Protein AF-A0A534NNX4-F1 (afdb_monomer_lite)

Foldseek 3Di:
DDDDDDPPPPPQPAAQFDPDFDPQLPQWFPPDFFFIDGPNDTFKGWAADPFDDQFGLWIWIQGPVRHIHTPGHDPPDDAPVDDDRPDTQWGFWWAFRSNQWIKTDGPPDPDQWIWIAGPRGRDIDIDHPVVVVVSCVVGVPIHTNSVDHGDRDD

Structure (mmCIF, N/CA/C/O backbone):
data_AF-A0A534NNX4-F1
#
_entry.id   AF-A0A534NNX4-F1
#
loop_
_atom_site.group_PDB
_atom_site.id
_atom_site.type_symbol
_atom_site.label_atom_id
_atom_site.label_alt_id
_atom_site.label_comp_id
_atom_site.label_asym_id
_atom_site.label_entity_id
_atom_site.label_seq_id
_atom_site.pdbx_PDB_ins_code
_atom_site.Cartn_x
_atom_site.Cartn_y
_atom_site.Cartn_z
_atom_site.occupancy
_atom_site.B_iso_or_equiv
_atom_site.auth_seq_id
_atom_site.auth_comp_id
_atom_site.auth_asym_id
_atom_site.auth_atom_id
_atom_site.pdbx_PDB_model_num
ATOM 1 N N . MET A 1 1 ? 9.958 48.689 10.312 1.00 38.03 1 MET A N 1
ATOM 2 C CA . MET A 1 1 ? 9.978 47.431 11.092 1.00 38.03 1 MET A CA 1
ATOM 3 C C . MET A 1 1 ? 9.580 46.283 10.167 1.00 38.03 1 MET A C 1
ATOM 5 O O . MET A 1 1 ? 8.407 46.151 9.849 1.00 38.03 1 MET A O 1
ATOM 9 N N . LYS A 1 2 ? 10.551 45.527 9.638 1.00 38.59 2 LYS A N 1
ATOM 10 C CA . LYS A 1 2 ? 10.301 44.374 8.753 1.00 38.59 2 LYS A CA 1
ATOM 11 C C . LYS A 1 2 ? 10.101 43.131 9.626 1.00 38.59 2 LYS A C 1
ATOM 13 O O . LYS A 1 2 ? 11.044 42.686 10.268 1.00 38.59 2 LYS A O 1
ATOM 18 N N . ARG A 1 3 ? 8.868 42.617 9.681 1.00 45.50 3 ARG A N 1
ATOM 19 C CA . ARG A 1 3 ? 8.544 41.323 10.299 1.00 45.50 3 ARG A CA 1
ATOM 20 C C . ARG A 1 3 ? 9.088 40.216 9.395 1.00 45.50 3 ARG A C 1
ATOM 22 O O . ARG A 1 3 ? 8.582 40.025 8.296 1.00 45.50 3 ARG A O 1
ATOM 29 N N . LEU A 1 4 ? 10.130 39.528 9.846 1.00 45.09 4 LEU A N 1
ATOM 30 C CA . LEU A 1 4 ? 10.587 38.274 9.252 1.00 45.09 4 LEU A CA 1
ATOM 31 C C . LEU A 1 4 ? 9.698 37.154 9.806 1.00 45.09 4 LEU A C 1
ATOM 33 O O . LEU A 1 4 ? 9.764 36.844 10.993 1.00 45.09 4 LEU A O 1
ATOM 37 N N . LEU A 1 5 ? 8.824 36.604 8.959 1.00 47.78 5 LEU A N 1
ATOM 38 C CA . LEU A 1 5 ? 8.123 35.352 9.238 1.00 47.78 5 LEU A CA 1
ATOM 39 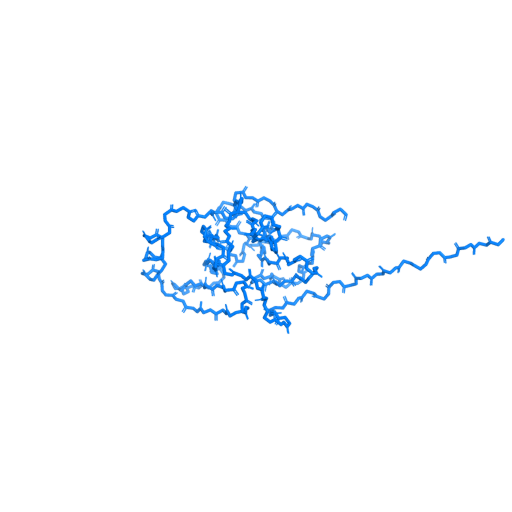C C . LEU A 1 5 ? 9.145 34.203 9.210 1.00 47.78 5 LEU A C 1
ATOM 41 O O . LEU A 1 5 ? 9.866 34.082 8.216 1.00 47.78 5 LEU A O 1
ATOM 45 N N . PRO A 1 6 ? 9.213 33.345 10.240 1.00 49.28 6 PRO A N 1
ATOM 46 C CA . PRO A 1 6 ? 9.994 32.126 10.158 1.00 49.28 6 PRO A CA 1
ATOM 47 C C . PRO A 1 6 ? 9.245 31.145 9.251 1.00 49.28 6 PRO A C 1
ATOM 49 O O . PRO A 1 6 ? 8.172 30.650 9.592 1.00 49.28 6 PRO A O 1
ATOM 52 N N . VAL A 1 7 ? 9.806 30.879 8.074 1.00 45.50 7 VAL A N 1
ATOM 53 C CA . VAL A 1 7 ? 9.403 29.744 7.242 1.00 45.50 7 VAL A CA 1
ATOM 54 C C . VAL A 1 7 ? 9.871 28.487 7.973 1.00 45.50 7 VAL A C 1
ATOM 56 O O . VAL A 1 7 ? 11.055 28.154 7.962 1.00 45.50 7 VAL A O 1
ATOM 59 N N . LEU A 1 8 ? 8.949 27.817 8.667 1.00 42.91 8 LEU A N 1
ATOM 60 C CA . LEU A 1 8 ? 9.163 26.472 9.190 1.00 42.91 8 LEU A CA 1
ATOM 61 C C . LEU A 1 8 ? 9.256 25.514 7.997 1.00 42.91 8 LEU A C 1
ATOM 63 O O . LEU A 1 8 ? 8.253 25.029 7.481 1.00 42.91 8 LEU A O 1
ATOM 67 N N . LEU A 1 9 ? 10.484 25.261 7.551 1.00 42.53 9 LEU A N 1
ATOM 68 C CA . LEU A 1 9 ? 10.822 24.121 6.708 1.00 42.53 9 LEU A CA 1
ATOM 69 C C . LEU A 1 9 ? 10.618 22.855 7.545 1.00 42.53 9 LEU A C 1
ATOM 71 O O . LEU A 1 9 ? 11.535 22.377 8.210 1.00 42.53 9 LEU A O 1
ATOM 75 N N . ILE A 1 10 ? 9.397 22.321 7.536 1.00 48.44 10 ILE A N 1
ATOM 76 C CA . ILE A 1 10 ? 9.152 20.946 7.961 1.00 48.44 10 ILE A CA 1
ATOM 77 C C . ILE A 1 10 ? 9.774 20.075 6.872 1.00 48.44 10 ILE A C 1
ATOM 79 O O . ILE A 1 10 ? 9.132 19.722 5.885 1.00 48.44 10 ILE A O 1
ATOM 83 N N . ALA A 1 11 ? 11.064 19.776 7.017 1.00 44.78 11 ALA A N 1
ATOM 84 C CA . ALA A 1 11 ? 11.672 18.667 6.309 1.00 44.78 11 ALA A CA 1
ATOM 85 C C . ALA A 1 11 ? 10.955 17.407 6.804 1.00 44.78 11 ALA A C 1
ATOM 87 O O . ALA A 1 11 ? 11.256 16.888 7.878 1.00 44.78 11 ALA A O 1
ATOM 88 N N . ALA A 1 12 ? 9.934 16.968 6.070 1.00 50.34 12 ALA A N 1
ATOM 89 C CA . ALA A 1 12 ? 9.286 15.698 6.327 1.00 50.34 12 ALA A CA 1
ATOM 90 C C . ALA A 1 12 ? 10.349 14.613 6.129 1.00 50.34 12 ALA A C 1
ATOM 92 O O . ALA A 1 12 ? 10.722 14.297 5.002 1.00 50.34 12 ALA A O 1
ATOM 93 N N . CYS A 1 13 ? 10.900 14.096 7.228 1.00 56.66 13 CYS A N 1
ATOM 94 C CA . CYS A 1 13 ? 11.813 12.965 7.196 1.00 56.66 13 CYS A CA 1
ATOM 95 C C . CYS A 1 13 ? 11.091 11.787 6.535 1.00 56.66 13 CYS A C 1
ATOM 97 O O . CYS A 1 13 ? 10.239 11.146 7.147 1.00 56.66 13 CYS A O 1
ATOM 99 N N . SER A 1 14 ? 11.422 11.518 5.274 1.00 63.03 14 SER A N 1
ATOM 100 C CA . SER A 1 14 ? 10.935 10.368 4.521 1.00 63.03 14 SER A CA 1
ATOM 101 C C . SER A 1 14 ? 11.401 9.078 5.208 1.00 63.03 14 SER A C 1
ATOM 103 O O . SER A 1 14 ? 12.560 8.674 5.080 1.00 63.03 14 SER A O 1
ATOM 105 N N . ALA A 1 15 ? 10.511 8.431 5.964 1.00 76.44 15 ALA A N 1
ATOM 106 C CA . ALA A 1 15 ? 10.827 7.225 6.724 1.00 76.44 15 ALA A CA 1
ATOM 107 C C . ALA A 1 15 ? 10.620 5.960 5.874 1.00 76.44 15 ALA A C 1
ATOM 109 O O . ALA A 1 15 ? 9.774 5.908 4.985 1.00 76.44 15 ALA A O 1
ATOM 110 N N . THR A 1 16 ? 11.386 4.901 6.145 1.00 79.69 16 THR A N 1
ATOM 111 C CA . THR A 1 16 ? 11.213 3.57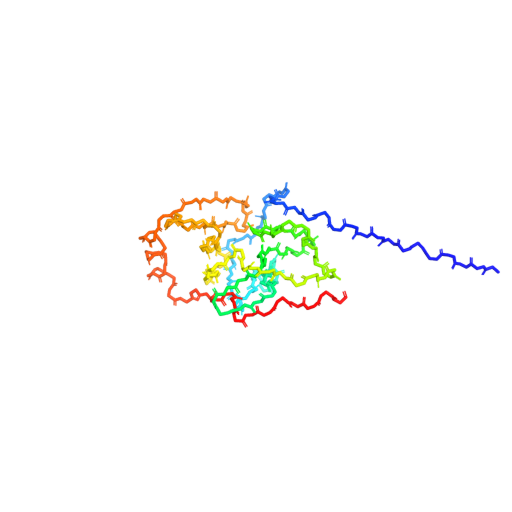9 5.495 1.00 79.69 16 THR A CA 1
ATOM 112 C C . THR A 1 16 ? 10.451 2.577 6.365 1.00 79.69 16 THR A C 1
ATOM 114 O O . THR A 1 16 ? 10.132 1.467 5.918 1.00 79.69 16 THR A O 1
ATOM 117 N N . ARG A 1 17 ? 10.169 2.971 7.612 1.00 85.69 17 ARG A N 1
ATOM 118 C CA . ARG A 1 17 ? 9.457 2.217 8.644 1.00 85.69 17 ARG A CA 1
ATOM 119 C C . ARG A 1 17 ? 8.584 3.172 9.445 1.00 85.69 17 ARG A C 1
ATOM 121 O O . ARG A 1 17 ? 8.916 4.346 9.552 1.00 85.69 17 ARG A O 1
ATOM 128 N N . LEU A 1 18 ? 7.515 2.623 10.002 1.00 88.12 18 LEU A N 1
ATOM 129 C CA . LEU A 1 18 ? 6.613 3.329 10.897 1.00 88.12 18 LEU A CA 1
ATOM 130 C C . LEU A 1 18 ? 7.325 3.661 12.215 1.00 88.12 18 LEU A C 1
ATOM 132 O O . LEU A 1 18 ? 8.010 2.798 12.769 1.00 88.12 18 LEU A O 1
ATOM 136 N N . THR A 1 19 ? 7.156 4.880 12.721 1.00 87.25 19 THR A N 1
ATOM 137 C CA . THR A 1 19 ? 7.760 5.296 13.999 1.00 87.25 19 THR A CA 1
ATOM 138 C C . THR A 1 19 ? 7.058 4.692 15.217 1.00 87.25 19 THR A C 1
ATOM 140 O O . THR A 1 19 ? 7.695 4.470 16.245 1.00 87.25 19 THR A O 1
ATOM 143 N N . HIS A 1 20 ? 5.761 4.392 15.105 1.00 87.00 20 HIS A N 1
ATOM 144 C CA . HIS A 1 20 ? 4.951 3.800 16.167 1.00 87.00 20 HIS A CA 1
ATOM 145 C C . HIS A 1 20 ? 3.711 3.095 15.604 1.00 87.00 20 HIS A C 1
ATOM 147 O O . HIS A 1 20 ? 3.227 3.432 14.530 1.00 87.00 20 HIS A O 1
ATOM 153 N N . ARG A 1 21 ? 3.164 2.121 16.339 1.00 89.69 21 ARG A N 1
ATOM 154 C CA . ARG A 1 21 ? 1.930 1.413 15.953 1.00 89.69 21 ARG A CA 1
ATOM 155 C C . ARG A 1 21 ? 0.732 2.373 15.900 1.00 89.69 21 ARG A C 1
ATOM 157 O O . ARG A 1 21 ? 0.591 3.219 16.776 1.00 89.69 21 ARG A O 1
ATOM 164 N N . ARG A 1 22 ? -0.176 2.182 14.935 1.00 90.31 22 ARG A N 1
ATOM 165 C CA . ARG A 1 22 ? -1.445 2.926 14.852 1.00 90.31 22 ARG A CA 1
ATOM 166 C C . ARG A 1 22 ? -2.545 2.288 15.702 1.00 90.31 22 ARG A C 1
ATOM 168 O O . ARG A 1 22 ? -2.812 1.083 15.617 1.00 90.31 22 ARG A O 1
ATOM 175 N N . GLU A 1 23 ? -3.209 3.112 16.499 1.00 87.31 23 GLU A N 1
ATOM 176 C CA . GLU A 1 23 ? -4.400 2.729 17.258 1.00 87.31 23 GLU A CA 1
ATOM 177 C C . GLU A 1 23 ? -5.677 2.904 16.419 1.00 87.31 23 GLU A C 1
ATOM 179 O O . GLU A 1 23 ? -5.660 3.532 15.363 1.00 87.31 23 GLU A O 1
ATOM 184 N N . GLY A 1 24 ? -6.791 2.310 16.861 1.00 83.44 24 GLY A N 1
ATOM 185 C CA . GLY A 1 24 ? -8.103 2.509 16.226 1.00 83.44 24 GLY A CA 1
ATOM 186 C C . GLY A 1 24 ? -8.314 1.816 14.872 1.00 83.44 24 GLY A C 1
ATOM 187 O O . GLY A 1 24 ? -9.307 2.095 14.205 1.00 83.44 24 GLY A O 1
ATOM 188 N N . TRP A 1 25 ? -7.428 0.894 14.469 1.00 88.62 25 TRP A N 1
ATOM 189 C CA . TRP A 1 25 ? -7.481 0.276 13.133 1.00 88.62 25 TRP A CA 1
ATOM 190 C C . TRP A 1 25 ? -8.589 -0.783 12.937 1.00 88.62 25 TRP A C 1
ATOM 192 O O . TRP A 1 25 ? -8.801 -1.291 11.843 1.00 88.62 25 TRP A O 1
ATOM 202 N N . SER A 1 26 ? -9.304 -1.157 13.998 1.00 80.44 26 SER A N 1
ATOM 203 C CA . SER A 1 26 ? -10.259 -2.278 13.992 1.00 80.44 26 SER A CA 1
ATOM 204 C C . SER A 1 26 ? -11.560 -2.024 13.219 1.00 80.44 26 SER A C 1
ATOM 206 O O . SER A 1 26 ? -12.343 -2.950 13.047 1.00 80.44 26 SER A O 1
ATOM 208 N N . SER A 1 27 ? -11.811 -0.788 12.780 1.00 85.75 27 SER A N 1
ATOM 209 C CA . SER A 1 27 ? -13.023 -0.386 12.041 1.00 85.75 27 SER A CA 1
ATOM 210 C C . SER A 1 27 ? -12.702 0.242 10.682 1.00 85.75 27 SER A C 1
ATOM 212 O O . SER A 1 27 ? -13.481 1.040 10.155 1.00 85.75 27 SER A O 1
ATOM 214 N N . CYS A 1 28 ? -11.514 -0.054 10.155 1.00 94.56 28 CYS A N 1
ATOM 215 C CA . CYS A 1 28 ? -11.051 0.544 8.917 1.00 94.56 28 CYS A CA 1
ATOM 216 C C . CYS A 1 28 ? -11.622 -0.144 7.679 1.00 94.56 28 CYS A C 1
ATOM 218 O O . CYS A 1 28 ? -12.034 -1.300 7.722 1.00 94.56 28 CYS A O 1
ATOM 220 N N . HIS A 1 29 ? -11.635 0.599 6.582 1.00 96.38 29 HIS A N 1
ATOM 221 C CA . HIS A 1 29 ? -11.890 0.105 5.237 1.00 96.38 29 HIS A CA 1
ATOM 222 C C . HIS A 1 29 ? -11.209 1.021 4.216 1.00 96.38 29 HIS A C 1
ATOM 224 O O . HIS A 1 29 ? -10.855 2.168 4.521 1.00 96.38 29 HIS A O 1
ATOM 230 N N . ALA A 1 30 ? -11.028 0.520 2.999 1.00 95.31 30 ALA A N 1
ATOM 231 C CA . ALA A 1 30 ? -10.679 1.335 1.849 1.00 95.31 30 ALA A CA 1
ATOM 232 C C . ALA A 1 30 ? -11.929 2.097 1.385 1.00 95.31 30 ALA A C 1
ATOM 234 O O . ALA A 1 30 ? -12.884 1.503 0.889 1.00 95.31 30 ALA A O 1
ATOM 235 N N . ALA A 1 31 ? -11.942 3.413 1.587 1.00 92.88 31 ALA A N 1
ATOM 236 C CA . ALA A 1 31 ? -13.048 4.278 1.167 1.00 92.88 31 ALA A CA 1
ATOM 237 C C . ALA A 1 31 ? -12.929 4.717 -0.303 1.00 92.88 31 ALA A C 1
ATOM 239 O O . ALA A 1 31 ? -13.909 5.131 -0.914 1.00 92.88 31 ALA A O 1
ATOM 240 N N . ASP A 1 32 ? -11.718 4.632 -0.849 1.00 89.44 32 ASP A N 1
ATOM 241 C CA . ASP A 1 32 ? -11.335 4.923 -2.230 1.00 89.44 32 ASP A CA 1
ATOM 242 C C . ASP A 1 32 ? -10.112 4.045 -2.556 1.00 89.44 32 ASP A C 1
ATOM 244 O O . ASP A 1 32 ? -9.414 3.647 -1.608 1.00 89.44 32 ASP A O 1
ATOM 248 N N . PRO A 1 33 ? -9.808 3.764 -3.840 1.00 85.62 33 PRO A N 1
ATOM 249 C CA . PRO A 1 33 ? -8.601 3.070 -4.265 1.00 85.62 33 PRO A CA 1
ATOM 250 C C . PRO A 1 33 ? -7.319 3.339 -3.489 1.00 85.62 33 PRO A C 1
ATOM 252 O O . PRO A 1 33 ? -6.511 2.424 -3.354 1.00 85.62 33 PRO A O 1
ATOM 255 N N . ASN A 1 34 ? -7.122 4.546 -2.954 1.00 92.62 34 ASN A N 1
ATOM 256 C CA . ASN A 1 34 ? -5.938 4.871 -2.173 1.00 92.62 34 ASN A CA 1
ATOM 257 C C . ASN A 1 34 ? -6.191 5.508 -0.797 1.00 92.62 34 ASN A C 1
ATOM 259 O O . ASN A 1 34 ? -5.252 6.043 -0.206 1.00 92.62 34 ASN A O 1
ATOM 263 N N . VAL A 1 35 ? -7.409 5.453 -0.253 1.00 95.19 35 VAL A N 1
ATOM 264 C CA . VAL A 1 35 ? -7.750 6.088 1.034 1.00 95.19 35 VAL A CA 1
ATOM 265 C C . VAL A 1 35 ? -8.244 5.058 2.039 1.00 95.19 35 VAL A C 1
ATOM 267 O O . VAL A 1 35 ? -9.219 4.356 1.788 1.00 95.19 35 VAL A O 1
ATOM 270 N N . VAL A 1 36 ? -7.624 5.028 3.222 1.00 96.25 36 VAL A N 1
ATOM 271 C CA . VAL A 1 36 ? -8.099 4.235 4.363 1.00 96.25 36 VAL A CA 1
ATOM 272 C C . VAL A 1 36 ? -8.861 5.136 5.326 1.00 96.25 36 VAL A C 1
ATOM 274 O O . VAL A 1 36 ? -8.324 6.140 5.811 1.00 96.25 36 VAL A O 1
ATOM 277 N N . GLN A 1 37 ? -10.098 4.755 5.636 1.00 97.00 37 GLN A N 1
ATOM 278 C CA . GLN A 1 37 ? -10.939 5.431 6.618 1.00 97.00 37 GLN A CA 1
ATOM 279 C C . GLN A 1 37 ? -11.294 4.514 7.778 1.00 97.00 37 GLN A C 1
ATOM 281 O O . GLN A 1 37 ? -11.623 3.354 7.566 1.00 97.00 37 GLN A O 1
ATOM 286 N N . CYS A 1 38 ? -11.299 5.058 8.993 1.00 95.12 38 CYS A N 1
ATOM 287 C CA . CYS A 1 38 ? -11.741 4.366 10.204 1.00 95.12 38 CYS A CA 1
ATOM 288 C C . CYS A 1 38 ? -12.651 5.310 10.990 1.00 95.12 38 CYS A C 1
ATOM 290 O O . CYS A 1 38 ? -12.328 6.487 11.163 1.00 95.12 38 CYS A O 1
ATOM 292 N N . GLY A 1 39 ? -13.823 4.831 11.415 1.00 92.25 39 GLY A N 1
ATOM 293 C CA . GLY A 1 39 ? -14.816 5.679 12.089 1.00 92.25 39 GLY A CA 1
ATOM 294 C C . GLY A 1 39 ? -15.199 6.946 11.301 1.00 92.25 39 GLY A C 1
ATOM 295 O O . GLY A 1 39 ? -15.400 8.000 11.899 1.00 92.25 39 GLY A O 1
ATOM 296 N N . GLY A 1 40 ? -15.222 6.870 9.963 1.00 91.44 40 GLY A N 1
ATOM 297 C CA . GLY A 1 40 ? -15.548 7.994 9.072 1.00 91.44 40 GLY A CA 1
ATOM 298 C C . GLY A 1 40 ? -14.443 9.045 8.903 1.00 91.44 40 GLY A C 1
ATOM 299 O O . GLY A 1 40 ? -14.682 10.089 8.302 1.00 91.44 40 GLY A O 1
ATOM 300 N N . LYS A 1 41 ? -13.235 8.803 9.424 1.00 93.50 41 LYS A N 1
ATOM 301 C CA . LYS A 1 41 ? -12.082 9.699 9.267 1.00 93.50 41 LYS A CA 1
ATOM 302 C C . LYS A 1 41 ? -11.006 9.030 8.433 1.00 93.50 41 LYS A C 1
ATOM 304 O O . LYS A 1 41 ? -10.675 7.873 8.674 1.00 93.50 41 LYS A O 1
ATOM 309 N N . GLN A 1 42 ? -10.418 9.771 7.499 1.00 95.12 42 GLN A N 1
ATOM 310 C CA . GLN A 1 42 ? -9.217 9.329 6.797 1.00 95.12 42 GLN A CA 1
ATOM 311 C C . GLN A 1 42 ? -8.058 9.205 7.790 1.00 95.12 42 GLN A C 1
ATOM 313 O O . GLN A 1 42 ? -7.674 10.188 8.422 1.00 95.12 42 GLN A O 1
ATOM 318 N N . VAL A 1 43 ? -7.499 8.001 7.913 1.00 95.50 43 VAL A N 1
ATOM 319 C CA . VAL A 1 43 ? -6.349 7.724 8.792 1.00 95.50 43 VAL A CA 1
ATOM 320 C C . VAL A 1 43 ? -5.054 7.532 8.014 1.00 95.50 43 VAL A C 1
ATOM 322 O O . VAL A 1 43 ? -3.969 7.732 8.560 1.00 95.50 43 VAL A O 1
ATOM 325 N N . ALA A 1 44 ? -5.162 7.141 6.745 1.00 95.56 44 ALA A N 1
ATOM 326 C CA . ALA A 1 44 ? -4.031 6.972 5.857 1.00 95.56 44 ALA A CA 1
ATOM 327 C C . ALA A 1 44 ? -4.444 7.168 4.398 1.00 95.56 44 ALA A C 1
ATOM 329 O O . ALA A 1 44 ? -5.585 6.922 4.008 1.00 95.56 44 ALA A O 1
ATOM 330 N N . GLN A 1 45 ? -3.481 7.590 3.592 1.00 95.62 45 GLN A N 1
ATOM 331 C CA . GLN A 1 45 ? -3.558 7.636 2.147 1.00 95.62 45 GLN A CA 1
ATOM 332 C C . GLN A 1 45 ? -2.355 6.909 1.573 1.00 95.62 45 GLN A C 1
ATOM 334 O O . GLN A 1 45 ? -1.212 7.191 1.930 1.00 95.62 45 GLN A O 1
ATOM 339 N N . VAL A 1 46 ? -2.616 5.977 0.674 1.00 95.25 46 VAL A N 1
ATOM 340 C CA . VAL A 1 46 ? -1.581 5.314 -0.101 1.00 95.25 46 VAL A CA 1
ATOM 341 C C . VAL A 1 46 ? -1.245 6.204 -1.295 1.00 95.25 46 VAL A C 1
ATOM 343 O O . VAL A 1 46 ? -2.116 6.727 -1.986 1.00 95.25 46 VAL A O 1
ATOM 346 N N . GLU A 1 47 ? 0.034 6.437 -1.526 1.00 93.94 47 GLU A N 1
ATOM 347 C CA . GLU A 1 47 ? 0.505 7.375 -2.539 1.00 93.94 47 GLU A CA 1
ATOM 348 C C . GLU A 1 47 ? 1.288 6.603 -3.599 1.00 93.94 47 GLU A C 1
ATOM 350 O O . GLU A 1 47 ? 2.369 6.072 -3.328 1.00 93.94 47 GLU A O 1
ATOM 355 N N . CYS A 1 48 ? 0.725 6.537 -4.808 1.00 92.62 48 CYS A N 1
ATOM 356 C CA . CYS A 1 48 ? 1.406 6.066 -6.008 1.00 92.62 48 CYS A CA 1
ATOM 357 C C . CYS A 1 48 ? 1.979 7.278 -6.752 1.00 92.62 48 CYS A C 1
ATOM 359 O O . CYS A 1 48 ? 1.239 8.116 -7.279 1.00 92.62 48 CYS A O 1
ATOM 361 N N . PHE A 1 49 ? 3.306 7.387 -6.769 1.00 91.00 49 PHE A N 1
ATOM 362 C CA . PHE A 1 49 ? 4.015 8.453 -7.473 1.00 91.00 49 PHE A CA 1
ATOM 363 C C . PHE A 1 49 ? 4.410 7.988 -8.869 1.00 91.00 49 PHE A C 1
ATOM 365 O O . PHE A 1 49 ? 4.933 6.882 -9.022 1.00 91.00 49 PHE A O 1
ATOM 372 N N . GLN A 1 50 ? 4.189 8.859 -9.860 1.00 88.38 50 GLN A N 1
ATOM 373 C CA . GLN A 1 50 ? 4.398 8.581 -11.286 1.00 88.38 50 GLN A CA 1
ATOM 374 C C . GLN A 1 50 ? 3.770 7.233 -11.700 1.00 88.38 50 GLN A C 1
ATOM 376 O O . GLN A 1 50 ? 4.498 6.289 -12.017 1.00 88.38 50 GLN A O 1
ATOM 381 N N . PRO A 1 51 ? 2.427 7.106 -11.620 1.00 87.25 51 PRO A N 1
ATOM 382 C CA . PRO A 1 51 ? 1.746 5.881 -12.019 1.00 87.25 51 PRO A CA 1
ATOM 383 C C . PRO A 1 51 ? 1.954 5.613 -13.511 1.00 87.25 51 PRO A C 1
ATOM 385 O O . PRO A 1 51 ? 1.846 6.523 -14.335 1.00 87.25 51 PRO A O 1
ATOM 388 N N . GLY A 1 52 ? 2.239 4.357 -13.836 1.00 85.50 52 GLY A N 1
ATOM 389 C CA . GLY A 1 52 ? 2.270 3.828 -15.198 1.00 85.50 52 GLY A CA 1
ATOM 390 C C . GLY A 1 52 ? 1.312 2.648 -15.334 1.00 85.50 52 GLY A C 1
ATOM 391 O O . GLY A 1 52 ? 0.491 2.408 -14.445 1.00 85.50 52 GLY A O 1
ATOM 392 N N . ASP A 1 53 ? 1.446 1.884 -16.416 1.00 88.69 53 ASP A N 1
ATOM 393 C CA . ASP A 1 53 ? 0.619 0.700 -16.655 1.00 88.69 53 ASP A CA 1
ATOM 394 C C . ASP A 1 53 ? 0.818 -0.328 -15.539 1.00 88.69 53 ASP A C 1
ATOM 396 O O . ASP A 1 53 ? 1.834 -1.020 -15.458 1.00 88.69 53 ASP A O 1
ATOM 400 N N . GLU A 1 54 ? -0.163 -0.379 -14.639 1.00 92.81 54 GLU A N 1
ATOM 401 C CA . GLU A 1 54 ? -0.171 -1.245 -13.465 1.00 92.81 54 GLU A CA 1
ATOM 402 C C . GLU A 1 54 ? 1.036 -1.079 -12.534 1.00 92.81 54 GLU A C 1
ATOM 404 O O . GLU A 1 54 ? 1.440 -2.026 -11.858 1.00 92.81 54 GLU A O 1
ATOM 409 N N . ALA A 1 55 ? 1.645 0.104 -12.479 1.00 93.44 55 ALA A N 1
ATOM 410 C CA . ALA A 1 55 ? 2.909 0.293 -11.776 1.00 93.44 55 ALA A CA 1
ATOM 411 C C . ALA A 1 55 ? 3.010 1.655 -11.086 1.00 93.44 55 ALA A C 1
ATOM 413 O O . ALA A 1 55 ? 2.369 2.621 -11.492 1.00 93.44 55 ALA A O 1
ATOM 414 N N . CYS A 1 56 ? 3.869 1.735 -10.068 1.00 93.00 56 CYS A N 1
ATOM 415 C CA . CYS A 1 56 ? 4.248 2.990 -9.421 1.00 93.00 56 CYS A CA 1
ATOM 416 C C . CYS A 1 56 ? 5.763 3.196 -9.506 1.00 93.00 56 CYS A C 1
ATOM 418 O O . CYS A 1 56 ? 6.556 2.290 -9.212 1.00 93.00 56 CYS A O 1
ATOM 420 N N . GLY A 1 57 ? 6.169 4.420 -9.845 1.00 92.19 57 GLY A N 1
ATOM 421 C CA . GLY A 1 57 ? 7.548 4.885 -9.724 1.00 92.19 57 GLY A CA 1
ATOM 422 C C . GLY A 1 57 ? 8.042 4.820 -8.279 1.00 92.19 57 GLY A C 1
ATOM 423 O O . GLY A 1 57 ? 9.102 4.256 -8.012 1.00 92.19 57 GLY A O 1
ATOM 424 N N . ALA A 1 58 ? 7.242 5.316 -7.336 1.00 92.69 58 ALA A N 1
ATOM 425 C CA . ALA A 1 58 ? 7.432 5.126 -5.899 1.00 92.69 58 ALA A CA 1
ATOM 426 C C . ALA A 1 58 ? 6.084 4.855 -5.216 1.00 92.69 58 ALA A C 1
ATOM 428 O O . ALA A 1 58 ? 5.041 5.290 -5.704 1.00 92.69 58 ALA A O 1
ATOM 429 N N . LEU A 1 59 ? 6.111 4.147 -4.087 1.00 94.75 59 LEU A N 1
ATOM 430 C CA . LEU A 1 59 ? 4.923 3.823 -3.296 1.00 94.75 59 LEU A CA 1
ATOM 431 C C . LEU A 1 59 ? 5.148 4.221 -1.838 1.00 94.75 59 LEU A C 1
ATOM 433 O O . LEU A 1 59 ? 6.136 3.799 -1.227 1.00 94.75 59 LEU A O 1
ATOM 437 N N . ALA A 1 60 ? 4.221 4.984 -1.269 1.00 95.38 60 ALA A N 1
ATOM 438 C CA . ALA A 1 60 ? 4.251 5.386 0.133 1.00 95.38 60 ALA A CA 1
ATOM 439 C C . ALA A 1 60 ? 2.878 5.271 0.800 1.00 95.38 60 ALA A C 1
ATOM 441 O O . ALA A 1 60 ? 1.858 5.100 0.138 1.00 95.38 60 ALA A O 1
ATOM 442 N N . VAL A 1 61 ? 2.868 5.379 2.126 1.00 95.31 61 VAL A N 1
ATOM 443 C CA . VAL A 1 61 ? 1.666 5.591 2.933 1.00 95.31 61 VAL A CA 1
ATOM 444 C C . VAL A 1 61 ? 1.865 6.866 3.737 1.00 95.31 61 VAL A C 1
ATOM 446 O O . VAL A 1 61 ? 2.809 6.956 4.523 1.00 95.31 61 VAL A O 1
ATOM 449 N N . ARG A 1 62 ? 0.981 7.842 3.540 1.00 94.69 62 ARG A N 1
ATOM 450 C CA . ARG A 1 62 ? 0.881 9.057 4.346 1.00 94.69 62 ARG A CA 1
ATOM 451 C C . ARG A 1 62 ? -0.215 8.876 5.386 1.00 94.69 62 ARG A C 1
ATOM 453 O O . ARG A 1 62 ? -1.366 8.649 5.030 1.00 94.69 62 ARG A O 1
ATOM 460 N N . TYR A 1 63 ? 0.137 8.980 6.655 1.00 94.69 63 TYR A N 1
ATOM 461 C CA . TYR A 1 63 ? -0.788 8.867 7.777 1.00 94.69 63 TYR A CA 1
ATOM 462 C C . TYR A 1 63 ? -1.376 10.233 8.140 1.00 94.69 63 TYR A C 1
ATOM 464 O O . TYR A 1 63 ? -0.837 11.281 7.781 1.00 94.69 63 TYR A O 1
ATOM 472 N N . ALA A 1 64 ? -2.504 10.226 8.851 1.00 92.81 64 ALA A N 1
ATOM 473 C CA . ALA A 1 64 ? -3.206 11.443 9.261 1.00 92.81 64 ALA A CA 1
ATOM 474 C C . ALA A 1 64 ? -2.402 12.338 10.222 1.00 92.81 64 ALA A C 1
ATOM 476 O O . ALA A 1 64 ? -2.670 13.532 10.305 1.00 92.81 64 ALA A O 1
ATOM 477 N N . ASP A 1 65 ? -1.407 11.784 10.920 1.00 90.62 65 ASP A N 1
ATOM 478 C CA . ASP A 1 65 ? -0.470 12.538 11.763 1.00 90.62 65 ASP A CA 1
ATOM 479 C C . ASP A 1 65 ? 0.641 13.244 10.960 1.00 90.62 65 ASP A C 1
ATOM 481 O O . ASP A 1 65 ? 1.488 13.925 11.534 1.00 90.62 65 ASP A O 1
ATOM 485 N N . GLY A 1 66 ? 0.638 13.095 9.632 1.00 89.88 66 GLY A N 1
ATOM 486 C CA . GLY A 1 66 ? 1.622 13.675 8.726 1.00 89.88 66 GLY A CA 1
ATOM 487 C C . GLY A 1 66 ? 2.842 12.790 8.471 1.00 89.88 66 GLY A C 1
ATOM 488 O O . GLY A 1 66 ? 3.644 13.122 7.596 1.00 89.88 66 GLY A O 1
ATOM 489 N N . GLU A 1 67 ? 2.990 11.654 9.161 1.00 92.31 67 GLU A N 1
ATOM 490 C CA . GLU A 1 67 ? 4.082 10.723 8.882 1.00 92.31 67 GLU A CA 1
ATOM 491 C C . GLU A 1 67 ? 3.906 10.104 7.490 1.00 92.31 67 GLU A C 1
ATOM 493 O O . GLU A 1 67 ? 2.836 9.604 7.138 1.00 92.31 67 GLU A O 1
ATOM 498 N N . ARG A 1 68 ? 4.977 10.091 6.691 1.00 93.25 68 ARG A N 1
ATOM 499 C CA . ARG A 1 68 ? 5.013 9.419 5.390 1.00 93.25 68 ARG A CA 1
ATOM 500 C C . ARG A 1 68 ? 6.041 8.297 5.415 1.00 93.25 68 ARG A C 1
ATOM 502 O O . ARG A 1 68 ? 7.235 8.535 5.595 1.00 93.25 68 ARG A O 1
ATOM 509 N N . VAL A 1 69 ? 5.571 7.077 5.179 1.00 93.88 69 VAL A N 1
ATOM 510 C CA . VAL A 1 69 ? 6.402 5.874 5.120 1.00 93.88 69 VAL A CA 1
ATOM 511 C C . VAL A 1 69 ? 6.498 5.389 3.684 1.00 93.88 69 VAL A C 1
ATOM 513 O O . VAL A 1 69 ? 5.506 4.973 3.089 1.00 93.88 69 VAL A O 1
ATOM 516 N N . PHE A 1 70 ? 7.706 5.368 3.134 1.00 94.00 70 PHE A N 1
ATOM 517 C CA . PHE A 1 70 ? 7.956 4.784 1.825 1.00 94.00 70 PHE A CA 1
ATOM 518 C C . PHE A 1 70 ? 7.991 3.256 1.897 1.00 94.00 70 PHE A C 1
ATOM 520 O O . PHE A 1 70 ? 8.777 2.631 2.623 1.00 94.00 70 PHE A O 1
ATOM 527 N N . LEU A 1 71 ? 7.134 2.634 1.092 1.00 94.75 71 LEU A N 1
ATOM 528 C CA . LEU A 1 71 ? 7.116 1.193 0.886 1.00 94.75 71 LEU A CA 1
ATOM 529 C C . LEU A 1 71 ? 8.198 0.790 -0.115 1.00 94.75 71 LEU A C 1
ATOM 531 O O . LEU A 1 71 ? 8.937 -0.159 0.156 1.00 94.75 71 LEU A O 1
ATOM 535 N N . ALA A 1 72 ? 8.336 1.573 -1.187 1.00 92.69 72 ALA A N 1
ATOM 536 C CA . ALA A 1 72 ? 9.396 1.489 -2.183 1.00 92.69 72 ALA A CA 1
ATOM 537 C C . ALA A 1 72 ? 9.705 2.888 -2.737 1.00 92.69 72 ALA A C 1
ATOM 539 O O . ALA A 1 72 ? 8.794 3.649 -3.062 1.00 92.69 72 ALA A O 1
ATOM 540 N N . ARG A 1 73 ? 10.994 3.228 -2.828 1.00 91.06 73 ARG A N 1
ATOM 541 C CA . ARG A 1 73 ? 11.469 4.543 -3.267 1.00 91.06 73 ARG A CA 1
ATOM 542 C C . ARG A 1 73 ? 12.792 4.400 -4.021 1.00 91.06 73 ARG A C 1
ATOM 544 O O . ARG A 1 73 ? 13.714 3.811 -3.451 1.00 91.06 73 ARG A O 1
ATOM 551 N N . PRO A 1 74 ? 12.915 4.913 -5.256 1.00 88.88 74 PRO A N 1
ATOM 552 C CA . PRO A 1 74 ? 14.196 4.939 -5.948 1.00 88.88 74 PRO A CA 1
ATOM 553 C C . PRO A 1 74 ? 15.142 5.954 -5.292 1.00 88.88 74 PRO A C 1
ATOM 555 O O . PRO A 1 74 ? 14.710 6.937 -4.687 1.00 88.88 74 PRO A O 1
ATOM 558 N N . THR A 1 75 ? 16.447 5.717 -5.398 1.00 85.25 75 THR A N 1
ATOM 559 C CA . THR A 1 75 ? 17.463 6.628 -4.855 1.00 85.25 75 THR A CA 1
ATOM 560 C C . THR A 1 75 ? 17.327 8.019 -5.474 1.00 85.25 75 THR A C 1
ATOM 562 O O . THR A 1 75 ? 17.226 8.144 -6.691 1.00 85.25 75 THR A O 1
ATOM 565 N N . GLY A 1 76 ? 17.346 9.058 -4.635 1.00 83.88 76 GLY A N 1
ATOM 566 C CA . GLY A 1 76 ? 17.281 10.455 -5.075 1.00 83.88 76 GLY A CA 1
ATOM 567 C C . GLY A 1 76 ? 15.875 10.983 -5.372 1.00 83.88 76 GLY A C 1
ATOM 568 O O . GLY A 1 76 ? 15.746 12.155 -5.702 1.00 83.88 76 GLY A O 1
ATOM 569 N N . PHE A 1 77 ? 14.824 10.166 -5.240 1.00 86.69 77 PHE A N 1
ATOM 570 C CA . PHE A 1 77 ? 13.450 10.657 -5.328 1.00 86.69 77 PHE A CA 1
ATOM 571 C C . PHE A 1 77 ? 13.009 11.313 -4.018 1.00 86.69 77 PHE A C 1
ATOM 573 O O . PHE A 1 77 ? 13.034 10.670 -2.964 1.00 86.69 77 PHE A O 1
ATOM 580 N N . GLU A 1 78 ? 12.510 12.543 -4.112 1.00 84.38 78 GLU A N 1
ATOM 581 C CA . GLU A 1 78 ? 11.801 13.228 -3.032 1.00 84.38 78 GLU A CA 1
ATOM 582 C C . GLU A 1 78 ? 10.469 13.806 -3.548 1.00 84.38 78 GLU A C 1
ATOM 584 O O . GLU A 1 78 ? 10.437 14.411 -4.627 1.00 84.38 78 GLU A O 1
ATOM 589 N N . PRO A 1 79 ? 9.356 13.646 -2.803 1.00 80.88 79 PRO A N 1
ATOM 590 C CA . PRO A 1 79 ? 8.079 14.261 -3.160 1.00 80.88 79 PRO A CA 1
ATOM 591 C C . PRO A 1 79 ? 8.198 15.780 -3.313 1.00 80.88 79 PRO A C 1
ATOM 593 O O . PRO A 1 79 ? 8.767 16.445 -2.450 1.00 80.88 79 PRO A O 1
ATOM 596 N N . GLY A 1 80 ? 7.636 16.336 -4.388 1.00 78.00 80 GLY A N 1
ATOM 597 C CA . GLY A 1 80 ? 7.679 17.777 -4.668 1.00 78.00 80 GLY A CA 1
ATOM 598 C C . GLY A 1 80 ? 8.972 18.279 -5.327 1.00 78.00 80 GLY A C 1
ATOM 599 O O . GLY A 1 80 ? 9.012 19.418 -5.782 1.00 78.00 80 GLY A O 1
ATOM 600 N N . GLN A 1 81 ? 10.006 17.441 -5.444 1.00 73.12 81 GLN A N 1
ATOM 601 C CA . GLN A 1 81 ? 11.213 17.701 -6.243 1.00 73.12 81 GLN A CA 1
ATOM 602 C C . GLN A 1 81 ? 11.354 16.615 -7.310 1.00 73.12 81 GLN A C 1
ATOM 604 O O . GLN A 1 81 ? 12.349 15.896 -7.396 1.00 73.12 81 GLN A O 1
ATOM 609 N N . GLU A 1 82 ? 10.285 16.438 -8.080 1.00 66.44 82 GLU A N 1
ATOM 610 C CA . GLU A 1 82 ? 10.081 15.248 -8.896 1.00 66.44 82 GLU A CA 1
ATOM 611 C C . GLU A 1 82 ? 10.955 15.271 -10.154 1.00 66.44 82 GLU A C 1
ATOM 613 O O . GLU A 1 82 ? 10.545 15.715 -11.224 1.00 66.44 82 GLU A O 1
ATOM 618 N N . ALA A 1 83 ? 12.169 14.732 -10.045 1.00 69.81 83 ALA A N 1
ATOM 619 C CA . ALA A 1 83 ? 12.856 14.197 -11.210 1.00 69.81 83 ALA A CA 1
ATOM 620 C C . ALA A 1 83 ? 12.047 13.011 -11.774 1.00 69.81 83 ALA A C 1
ATOM 622 O O . ALA A 1 83 ? 11.450 12.227 -11.026 1.00 69.81 83 ALA A O 1
ATOM 623 N N . SER A 1 84 ? 12.026 12.863 -13.101 1.00 76.38 84 SER A N 1
ATOM 624 C CA . SER A 1 84 ? 11.399 11.703 -13.742 1.00 76.38 84 SER A CA 1
ATOM 625 C C . SER A 1 84 ? 12.052 10.415 -13.238 1.00 76.38 84 SER A C 1
ATOM 627 O O . SER A 1 84 ? 13.274 10.264 -13.291 1.00 76.38 84 SER A O 1
ATOM 629 N N . ILE A 1 85 ? 11.245 9.470 -12.763 1.00 81.50 85 ILE A N 1
ATOM 630 C CA . ILE A 1 85 ? 11.703 8.151 -12.342 1.00 81.50 85 ILE A CA 1
ATOM 631 C C . ILE A 1 85 ? 11.924 7.321 -13.608 1.00 81.50 85 ILE A C 1
ATOM 633 O O . ILE A 1 85 ? 11.007 7.107 -14.395 1.00 81.50 85 ILE A O 1
ATOM 637 N N . ALA A 1 86 ? 13.154 6.845 -13.807 1.00 81.06 86 ALA A N 1
ATOM 638 C CA . ALA A 1 86 ? 13.536 6.131 -15.027 1.00 81.06 86 ALA A CA 1
ATOM 639 C C . ALA A 1 86 ? 12.864 4.754 -15.178 1.00 81.06 86 ALA A C 1
ATOM 641 O O . ALA A 1 86 ? 12.700 4.263 -16.290 1.00 81.06 86 ALA A O 1
ATOM 642 N N . SER A 1 87 ? 12.510 4.105 -14.065 1.00 84.75 87 SER A N 1
ATOM 643 C CA . SER A 1 87 ? 11.841 2.801 -14.067 1.00 84.75 87 SER A CA 1
ATOM 644 C C . SER A 1 87 ? 10.942 2.638 -12.839 1.00 84.75 87 SER A C 1
ATOM 646 O O . SER A 1 87 ? 11.327 3.085 -11.753 1.00 84.75 87 SER A O 1
ATOM 648 N N . PRO A 1 88 ? 9.772 1.984 -12.967 1.00 89.38 88 PRO A N 1
ATOM 649 C CA . PRO A 1 88 ? 8.928 1.681 -11.819 1.00 89.38 88 PRO A CA 1
ATOM 650 C C . PRO A 1 88 ? 9.686 0.914 -10.735 1.00 89.38 88 PRO A C 1
ATOM 652 O O . PRO A 1 88 ? 10.560 0.100 -11.034 1.00 89.38 88 PRO A O 1
ATOM 655 N N . THR A 1 89 ? 9.329 1.134 -9.470 1.00 92.56 89 THR A N 1
ATOM 656 C CA . THR A 1 89 ? 9.857 0.336 -8.346 1.00 92.56 89 THR A CA 1
ATOM 657 C C . THR A 1 89 ? 8.862 -0.711 -7.861 1.00 92.56 89 THR A C 1
ATOM 659 O O . THR A 1 89 ? 9.256 -1.686 -7.213 1.00 92.56 89 THR A O 1
ATOM 662 N N . VAL A 1 90 ? 7.587 -0.545 -8.217 1.00 93.94 90 VAL A N 1
ATOM 663 C CA . VAL A 1 90 ? 6.469 -1.373 -7.771 1.00 93.94 90 VAL A CA 1
ATOM 664 C C . VAL A 1 90 ? 5.554 -1.703 -8.943 1.00 93.94 90 VAL A C 1
ATOM 666 O O . VAL A 1 90 ? 5.232 -0.827 -9.739 1.00 93.94 90 VAL A O 1
ATOM 669 N N . ILE A 1 91 ? 5.102 -2.952 -9.002 1.00 93.88 91 ILE A N 1
ATOM 670 C CA . ILE A 1 91 ? 4.149 -3.481 -9.976 1.00 93.88 91 ILE A CA 1
ATOM 671 C C . ILE A 1 91 ? 2.927 -4.015 -9.224 1.00 93.88 91 ILE A C 1
ATOM 673 O O . ILE A 1 91 ? 3.053 -4.650 -8.173 1.00 93.88 91 ILE A O 1
ATOM 677 N N . ARG A 1 92 ? 1.750 -3.749 -9.786 1.00 93.81 92 ARG A N 1
ATOM 678 C CA . ARG A 1 92 ? 0.419 -4.121 -9.307 1.00 93.81 92 ARG A CA 1
ATOM 679 C C . ARG A 1 92 ? 0.209 -3.917 -7.800 1.00 93.81 92 ARG A C 1
ATOM 681 O O . ARG A 1 92 ? -0.094 -4.885 -7.100 1.00 93.81 92 ARG A O 1
ATOM 688 N N . PRO A 1 93 ? 0.404 -2.696 -7.268 1.00 95.75 93 PRO A N 1
ATOM 689 C CA . PRO A 1 93 ? 0.057 -2.417 -5.883 1.00 95.75 93 PRO A CA 1
ATOM 690 C C . PRO A 1 93 ? -1.460 -2.392 -5.671 1.00 95.75 93 PRO A C 1
ATOM 692 O O . PRO A 1 93 ? -2.174 -1.712 -6.399 1.00 95.75 93 PRO A O 1
ATOM 695 N N . GLU A 1 94 ? -1.947 -3.078 -4.644 1.00 96.31 94 GLU A N 1
ATOM 696 C CA . GLU A 1 94 ? -3.365 -3.112 -4.264 1.00 96.31 94 GLU A CA 1
ATOM 697 C C . GLU A 1 94 ? -3.535 -2.837 -2.770 1.00 96.31 94 GLU A C 1
ATOM 699 O O . GLU A 1 94 ? -2.685 -3.212 -1.955 1.00 96.31 94 GLU A O 1
ATOM 704 N N . LEU A 1 95 ? -4.643 -2.183 -2.432 1.00 96.81 95 LEU A N 1
ATOM 705 C CA . LEU A 1 95 ? -5.110 -1.953 -1.071 1.00 96.81 95 LEU A CA 1
ATOM 706 C C . LEU A 1 95 ? -6.257 -2.922 -0.764 1.00 96.81 95 LEU A C 1
ATOM 708 O O . LEU A 1 95 ? -7.194 -3.037 -1.553 1.00 96.81 95 LEU A O 1
ATOM 712 N N . ALA A 1 96 ? -6.192 -3.595 0.383 1.00 96.69 96 ALA A N 1
ATOM 713 C CA . ALA A 1 96 ? -7.279 -4.445 0.853 1.00 96.69 96 ALA A CA 1
ATOM 714 C C . ALA A 1 96 ? -8.563 -3.636 1.076 1.00 96.69 96 ALA A C 1
ATOM 716 O O . ALA A 1 96 ? -8.484 -2.504 1.560 1.00 96.69 96 ALA A O 1
ATOM 717 N N . SER A 1 97 ? -9.736 -4.211 0.812 1.00 96.06 97 SER A N 1
ATOM 718 C CA . SER A 1 97 ? -11.021 -3.526 1.022 1.00 96.06 97 SER A CA 1
ATOM 719 C C . SER A 1 97 ? -11.277 -3.151 2.488 1.00 96.06 97 SER A C 1
ATOM 721 O O . SER A 1 97 ? -11.919 -2.140 2.765 1.00 96.06 97 SER A O 1
ATOM 723 N N . ASP A 1 98 ? -10.710 -3.895 3.439 1.00 95.00 98 ASP A N 1
ATOM 724 C CA . ASP A 1 98 ? -10.735 -3.595 4.878 1.00 95.00 98 ASP A CA 1
ATOM 725 C C . ASP A 1 98 ? -9.604 -2.637 5.325 1.00 95.00 98 ASP A C 1
ATOM 727 O O . ASP A 1 98 ? -9.478 -2.286 6.499 1.00 95.00 98 ASP A O 1
ATOM 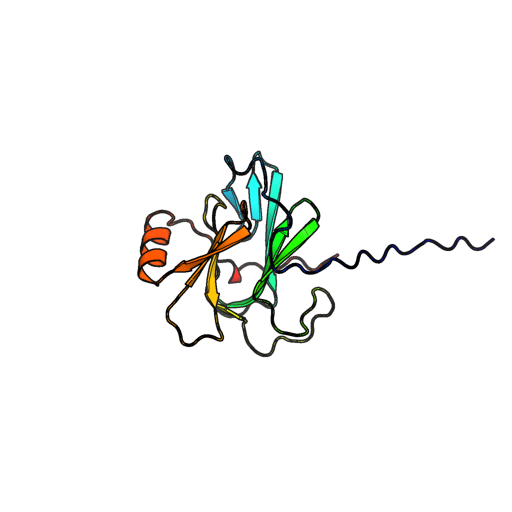731 N N . GLY A 1 99 ? -8.758 -2.188 4.394 1.00 94.94 99 GLY A N 1
ATOM 732 C CA . GLY A 1 99 ? -7.617 -1.318 4.666 1.00 94.94 99 GLY A CA 1
ATOM 733 C C . GLY A 1 99 ? -6.544 -1.945 5.565 1.00 94.94 99 GLY A C 1
ATOM 734 O O . GLY A 1 99 ? -5.679 -1.226 6.077 1.00 94.94 99 GLY A O 1
ATOM 735 N N . SER A 1 100 ? -6.578 -3.261 5.805 1.00 94.56 100 SER A N 1
ATOM 736 C CA . SER A 1 100 ? -5.669 -3.929 6.742 1.00 94.56 100 SER A CA 1
ATOM 737 C C . SER A 1 100 ? -4.287 -4.182 6.145 1.00 94.56 100 SER A C 1
ATOM 739 O O . SER A 1 100 ? -3.315 -4.373 6.880 1.00 94.56 100 SER A O 1
ATOM 741 N N . MET A 1 101 ? -4.191 -4.238 4.817 1.00 96.38 101 MET A N 1
ATOM 742 C CA . MET A 1 101 ? -2.955 -4.577 4.131 1.00 96.38 101 MET A CA 1
ATOM 743 C C . MET A 1 101 ? -2.847 -3.935 2.751 1.00 96.38 101 MET A C 1
ATOM 745 O O . MET A 1 101 ? -3.835 -3.667 2.077 1.00 96.38 101 MET A O 1
ATOM 749 N N . ILE A 1 102 ? -1.604 -3.725 2.335 1.00 97.19 102 ILE A N 1
ATOM 750 C CA . ILE A 1 102 ? -1.227 -3.324 0.982 1.00 97.19 102 ILE A CA 1
ATOM 751 C C . ILE A 1 102 ? -0.307 -4.411 0.451 1.00 97.19 102 ILE A C 1
ATOM 753 O O . ILE A 1 102 ? 0.644 -4.787 1.142 1.00 97.19 102 ILE A O 1
ATOM 757 N N . TRP A 1 103 ? -0.539 -4.905 -0.760 1.00 96.88 103 TRP A N 1
ATOM 758 C CA . TRP A 1 103 ? 0.381 -5.844 -1.398 1.00 96.88 103 TRP A CA 1
ATOM 759 C C . TRP A 1 103 ? 0.842 -5.368 -2.754 1.00 96.88 103 TRP A C 1
ATOM 761 O O . TRP A 1 103 ? 0.149 -4.629 -3.441 1.00 96.88 103 TRP A O 1
ATOM 771 N N . PHE A 1 104 ? 2.049 -5.780 -3.123 1.00 95.75 104 PHE A N 1
ATOM 772 C CA . PHE A 1 104 ? 2.668 -5.368 -4.370 1.00 95.75 104 PHE A CA 1
ATOM 773 C C . PHE A 1 104 ? 3.837 -6.267 -4.764 1.00 95.75 104 PHE A C 1
ATOM 775 O O . PHE A 1 104 ? 4.459 -6.916 -3.917 1.00 95.75 104 PHE A O 1
ATOM 782 N N . LYS A 1 105 ? 4.187 -6.261 -6.051 1.00 95.00 105 LYS A N 1
ATOM 783 C CA . LYS A 1 105 ? 5.388 -6.920 -6.565 1.00 95.00 105 LYS A CA 1
ATOM 784 C C . LYS A 1 105 ? 6.517 -5.894 -6.739 1.00 95.00 105 LYS A C 1
ATOM 786 O O . LYS A 1 105 ? 6.308 -4.882 -7.405 1.00 95.00 105 LYS A O 1
ATOM 791 N N . PRO A 1 106 ? 7.716 -6.097 -6.169 1.00 93.00 106 PRO A N 1
ATOM 792 C CA . PRO A 1 106 ? 8.855 -5.225 -6.455 1.00 93.00 106 PRO A CA 1
ATOM 793 C C . PRO A 1 106 ? 9.278 -5.341 -7.925 1.00 93.00 106 PRO A C 1
ATOM 795 O O . PRO A 1 106 ? 9.428 -6.446 -8.436 1.00 93.00 106 PRO A O 1
ATOM 798 N N . ALA A 1 107 ? 9.516 -4.217 -8.598 1.00 88.88 107 ALA A N 1
ATOM 799 C CA . ALA A 1 107 ? 9.838 -4.209 -10.028 1.00 88.88 107 ALA A CA 1
ATOM 800 C C . ALA A 1 107 ? 11.280 -4.653 -10.337 1.00 88.88 107 ALA A C 1
ATOM 802 O O . ALA A 1 107 ? 11.533 -5.318 -11.335 1.00 88.88 107 ALA A O 1
ATOM 803 N N . GLN A 1 108 ? 12.242 -4.289 -9.481 1.00 75.00 108 GLN A N 1
ATOM 804 C CA . GLN A 1 108 ? 13.674 -4.501 -9.747 1.00 75.00 108 GLN A CA 1
ATOM 805 C C . GLN A 1 108 ? 14.191 -5.889 -9.362 1.00 75.00 108 GLN A C 1
ATOM 807 O O . GLN A 1 108 ? 15.390 -6.158 -9.457 1.00 75.00 108 GLN A O 1
ATOM 812 N N . ARG A 1 109 ? 13.321 -6.777 -8.884 1.00 69.44 109 ARG A N 1
ATOM 813 C CA . ARG A 1 109 ? 13.736 -8.099 -8.443 1.00 69.44 109 ARG A CA 1
ATOM 814 C C . ARG A 1 109 ? 13.209 -9.159 -9.404 1.00 69.44 109 ARG A C 1
ATOM 816 O O . ARG A 1 109 ? 12.041 -9.153 -9.773 1.00 69.44 109 ARG A O 1
ATOM 823 N N . ARG A 1 110 ? 14.096 -10.072 -9.814 1.00 63.59 110 ARG A N 1
ATOM 824 C CA . ARG A 1 110 ? 13.749 -11.237 -10.651 1.00 63.59 110 ARG A CA 1
ATOM 825 C C . ARG A 1 110 ? 13.015 -12.332 -9.878 1.00 63.59 110 ARG A C 1
ATOM 827 O O . ARG A 1 110 ? 12.667 -13.351 -10.460 1.00 63.59 110 ARG A O 1
ATOM 834 N N . ASP A 1 111 ? 12.854 -12.163 -8.575 1.00 65.06 111 ASP A N 1
ATOM 835 C CA . ASP A 1 111 ? 12.197 -13.141 -7.729 1.00 65.06 111 ASP A CA 1
ATOM 836 C C . ASP A 1 111 ? 10.669 -13.043 -7.870 1.00 65.06 111 ASP A C 1
ATOM 838 O O . ASP A 1 111 ? 10.084 -11.993 -8.134 1.00 65.06 111 ASP A O 1
ATOM 842 N N . GLU A 1 112 ? 10.002 -14.186 -7.737 1.00 78.56 112 GLU A N 1
ATOM 843 C CA . GLU A 1 112 ? 8.547 -14.297 -7.897 1.00 78.56 112 GLU A CA 1
ATOM 844 C C . GLU A 1 112 ? 7.774 -13.885 -6.636 1.00 78.56 112 GLU A C 1
ATOM 846 O O . GLU A 1 112 ? 6.566 -14.112 -6.535 1.00 78.56 112 GLU A O 1
ATOM 851 N N . TYR A 1 113 ? 8.453 -13.280 -5.656 1.00 91.12 113 TYR A N 1
ATOM 852 C CA . TYR A 1 113 ? 7.817 -12.906 -4.404 1.00 91.12 113 TYR A CA 1
ATOM 853 C C . TYR A 1 113 ? 7.071 -11.575 -4.510 1.00 91.12 113 TYR A C 1
ATOM 855 O O . TYR A 1 113 ? 7.425 -10.648 -5.239 1.00 91.12 113 TYR A O 1
ATOM 863 N N . TRP A 1 114 ? 6.049 -11.470 -3.678 1.00 95.62 114 TRP A N 1
ATOM 864 C CA . TRP A 1 114 ? 5.283 -10.272 -3.404 1.00 95.62 114 TRP A CA 1
ATOM 865 C C . TRP A 1 114 ? 5.624 -9.762 -2.010 1.00 95.62 114 TRP A C 1
ATOM 867 O O . TRP A 1 114 ? 6.131 -10.492 -1.156 1.00 95.62 114 TRP A O 1
ATOM 877 N N . THR A 1 115 ? 5.358 -8.488 -1.775 1.00 96.31 115 THR A N 1
ATOM 878 C CA . THR A 1 115 ? 5.447 -7.879 -0.451 1.00 96.31 115 THR A CA 1
ATOM 879 C C . THR A 1 115 ? 4.046 -7.571 0.031 1.00 96.31 115 THR A C 1
ATOM 881 O O . THR A 1 115 ? 3.255 -7.018 -0.723 1.00 96.31 115 THR A O 1
ATOM 884 N N . ILE A 1 116 ? 3.768 -7.899 1.288 1.00 97.25 116 ILE A N 1
ATOM 885 C CA . ILE A 1 116 ? 2.603 -7.411 2.021 1.00 97.25 116 ILE A CA 1
ATOM 886 C C . ILE A 1 116 ? 3.103 -6.447 3.087 1.00 97.25 116 ILE A C 1
ATOM 888 O O . ILE A 1 116 ? 4.079 -6.734 3.785 1.00 97.25 116 ILE A O 1
ATOM 892 N N . PHE A 1 117 ? 2.433 -5.312 3.199 1.00 97.25 117 PHE A N 1
ATOM 893 C CA . PHE A 1 117 ? 2.636 -4.303 4.218 1.00 97.25 117 PHE A CA 1
ATOM 894 C C . PHE A 1 117 ? 1.361 -4.141 5.039 1.00 97.25 117 PHE A C 1
ATOM 896 O O . PHE A 1 117 ? 0.278 -4.034 4.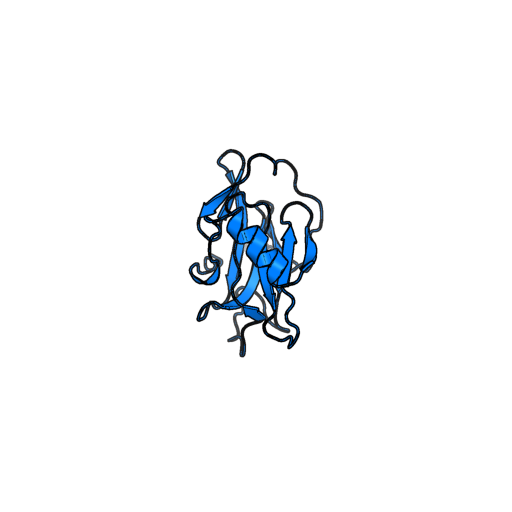473 1.00 97.25 117 PHE A O 1
ATOM 903 N N . GLU A 1 118 ? 1.500 -4.098 6.358 1.00 96.25 118 GLU A N 1
ATOM 904 C CA . GLU A 1 118 ? 0.412 -3.834 7.300 1.00 96.25 118 GLU A CA 1
ATOM 905 C C . GLU A 1 118 ? 0.479 -2.369 7.756 1.00 96.25 118 GLU A C 1
ATOM 907 O O . GLU A 1 118 ? 1.373 -2.020 8.534 1.00 96.25 118 GLU A O 1
ATOM 912 N N . PRO A 1 119 ? -0.441 -1.490 7.320 1.00 95.12 119 PRO A N 1
ATOM 913 C CA . PRO A 1 119 ? -0.384 -0.070 7.670 1.00 95.12 119 PRO A CA 1
ATOM 914 C C . PRO A 1 119 ? -0.487 0.206 9.173 1.00 95.12 119 PRO A C 1
ATOM 916 O O . PRO A 1 119 ? 0.103 1.160 9.674 1.00 95.12 119 PRO A O 1
ATOM 919 N N . GLN A 1 120 ? -1.185 -0.652 9.921 1.00 94.81 120 GLN A N 1
ATO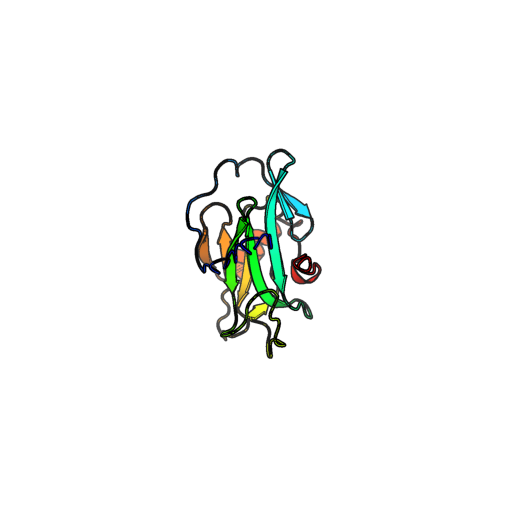M 920 C CA . GLN A 1 120 ? -1.314 -0.488 11.366 1.00 94.81 120 GLN A CA 1
ATOM 921 C C . GLN A 1 120 ? 0.023 -0.665 12.103 1.00 94.81 120 GLN A C 1
ATOM 923 O O . GLN A 1 120 ? 0.328 0.068 13.046 1.00 94.81 120 GLN A O 1
ATOM 928 N N . THR A 1 121 ? 0.783 -1.694 11.733 1.00 94.12 121 THR A N 1
ATOM 929 C CA . THR A 1 121 ? 1.960 -2.160 12.484 1.00 94.12 121 THR A CA 1
ATOM 930 C C . THR A 1 121 ? 3.271 -1.733 11.831 1.00 94.12 121 THR A C 1
ATOM 932 O O . THR A 1 121 ? 4.313 -1.735 12.481 1.00 94.12 121 THR A O 1
ATOM 935 N N . GLY A 1 122 ? 3.240 -1.380 10.545 1.00 93.75 122 GLY A N 1
ATOM 936 C CA . GLY A 1 122 ? 4.425 -1.126 9.738 1.00 93.75 122 GLY A CA 1
ATOM 937 C C . GLY A 1 122 ? 5.157 -2.397 9.293 1.00 93.75 122 GLY A C 1
ATOM 938 O O . GLY A 1 122 ? 6.229 -2.301 8.685 1.00 93.75 122 GLY A O 1
ATOM 939 N N . VAL A 1 123 ? 4.621 -3.586 9.594 1.00 94.38 123 VAL A N 1
ATOM 940 C CA . VAL A 1 123 ? 5.262 -4.866 9.278 1.00 94.38 123 VAL A CA 1
ATOM 941 C C . VAL A 1 123 ? 5.256 -5.097 7.769 1.00 94.38 123 VAL A C 1
ATOM 943 O O . VAL A 1 123 ? 4.240 -4.933 7.098 1.00 94.38 123 VAL A O 1
ATOM 946 N N . LYS A 1 124 ? 6.415 -5.502 7.238 1.00 94.94 124 LYS A N 1
ATOM 947 C CA . LYS A 1 124 ? 6.592 -5.954 5.853 1.00 94.94 124 LYS A CA 1
ATOM 948 C C . LYS A 1 124 ? 6.912 -7.443 5.856 1.00 94.94 124 LYS A C 1
ATOM 950 O O . LYS A 1 124 ? 7.831 -7.868 6.554 1.00 94.94 124 LYS A O 1
ATOM 955 N N . ARG A 1 125 ? 6.216 -8.222 5.030 1.00 95.06 125 ARG A N 1
ATOM 956 C CA . ARG A 1 125 ? 6.485 -9.653 4.830 1.00 95.06 125 ARG A CA 1
ATOM 957 C C . ARG A 1 125 ? 6.570 -9.997 3.353 1.00 95.06 125 ARG A C 1
ATOM 959 O O . ARG A 1 125 ? 5.805 -9.473 2.546 1.00 95.06 125 ARG A O 1
ATOM 966 N N . LYS A 1 126 ? 7.503 -10.884 3.010 1.00 95.38 126 LYS A N 1
ATOM 967 C CA . LYS A 1 126 ? 7.588 -11.474 1.672 1.00 95.38 126 LYS A CA 1
ATOM 968 C C . LYS A 1 126 ? 6.680 -12.694 1.609 1.00 95.38 126 LYS A C 1
ATOM 970 O O . LYS A 1 126 ? 6.673 -13.488 2.546 1.00 95.38 126 LYS A O 1
ATOM 975 N N . VAL A 1 127 ? 5.936 -12.831 0.522 1.00 95.38 127 VAL A N 1
ATOM 976 C CA . VAL A 1 127 ? 5.046 -13.967 0.264 1.00 95.38 127 VAL A CA 1
ATOM 977 C C . VAL A 1 127 ? 5.162 -14.405 -1.190 1.00 95.38 127 VAL A C 1
ATOM 979 O O . VAL A 1 127 ? 5.632 -13.641 -2.027 1.00 95.38 127 VAL A O 1
ATOM 982 N N . ASP A 1 128 ? 4.745 -15.622 -1.506 1.00 94.44 128 ASP A N 1
ATOM 983 C CA . ASP A 1 128 ? 4.662 -16.094 -2.888 1.00 94.44 128 ASP A CA 1
ATOM 984 C C . ASP A 1 128 ? 3.362 -15.639 -3.584 1.00 94.44 128 ASP A C 1
ATOM 986 O O . ASP A 1 128 ? 2.466 -15.041 -2.978 1.00 94.44 128 ASP A O 1
ATOM 990 N N . GLY A 1 129 ? 3.260 -15.920 -4.886 1.00 92.75 129 GLY A N 1
ATOM 991 C CA . GLY A 1 129 ? 2.071 -15.599 -5.678 1.00 92.75 129 GLY A CA 1
ATOM 992 C C . GLY A 1 129 ? 0.812 -16.369 -5.262 1.00 92.75 129 GLY A C 1
ATOM 993 O O . GLY A 1 129 ? -0.287 -15.830 -5.379 1.00 92.75 129 GLY A O 1
ATOM 994 N N . TYR A 1 130 ? 0.946 -17.587 -4.727 1.00 94.44 130 TYR A N 1
ATOM 995 C CA . TYR A 1 130 ? -0.199 -18.379 -4.269 1.00 94.44 130 TYR A CA 1
ATOM 996 C C . TYR A 1 130 ? -0.855 -17.748 -3.036 1.00 94.44 130 TYR A C 1
ATOM 998 O O . TYR A 1 130 ? -2.079 -17.684 -2.927 1.00 94.44 130 TYR A O 1
ATOM 1006 N N . GLN A 1 131 ? -0.057 -17.199 -2.121 1.00 96.06 131 GLN A N 1
ATOM 1007 C CA . GLN A 1 131 ? -0.569 -16.447 -0.986 1.00 96.06 131 GLN A CA 1
ATOM 1008 C C . GLN A 1 131 ? -1.349 -15.202 -1.424 1.00 96.06 131 GLN A C 1
ATOM 1010 O O . GLN A 1 131 ? -2.378 -14.907 -0.818 1.00 96.06 131 GLN A O 1
ATOM 1015 N N . ILE A 1 132 ? -0.891 -14.492 -2.460 1.00 95.50 132 ILE A N 1
ATOM 1016 C CA . ILE A 1 132 ? -1.614 -13.338 -3.018 1.00 95.50 132 ILE A CA 1
ATOM 1017 C C . ILE A 1 132 ? -2.921 -13.770 -3.679 1.00 95.50 132 ILE A C 1
ATOM 1019 O O . ILE A 1 132 ? -3.944 -13.126 -3.464 1.00 95.50 132 ILE A O 1
ATOM 1023 N N . PHE A 1 133 ? -2.914 -14.878 -4.424 1.00 94.31 133 PHE A N 1
ATOM 1024 C CA . PHE A 1 133 ? -4.136 -15.454 -4.985 1.00 94.31 133 PHE A CA 1
ATOM 1025 C C . PHE A 1 133 ? -5.177 -15.722 -3.887 1.00 94.31 133 PHE A C 1
ATOM 1027 O O . PHE A 1 133 ? -6.281 -15.190 -3.956 1.00 94.31 133 PHE A O 1
ATOM 1034 N N . ARG A 1 134 ? -4.788 -16.415 -2.808 1.00 96.62 134 ARG A N 1
ATOM 1035 C CA . ARG A 1 134 ? -5.680 -16.677 -1.663 1.00 96.62 134 ARG A CA 1
ATOM 1036 C C . ARG A 1 134 ? -6.174 -15.412 -0.960 1.00 96.62 134 ARG A C 1
ATOM 1038 O O . ARG A 1 134 ? -7.250 -15.432 -0.370 1.00 96.62 134 ARG A O 1
ATOM 1045 N N . ILE A 1 135 ? -5.377 -14.342 -0.947 1.00 95.19 135 ILE A N 1
ATOM 1046 C CA . ILE A 1 135 ? -5.803 -13.049 -0.391 1.00 95.19 135 ILE A CA 1
ATOM 1047 C C . ILE A 1 135 ? -6.897 -12.447 -1.271 1.00 95.19 135 ILE A C 1
ATOM 1049 O O . ILE A 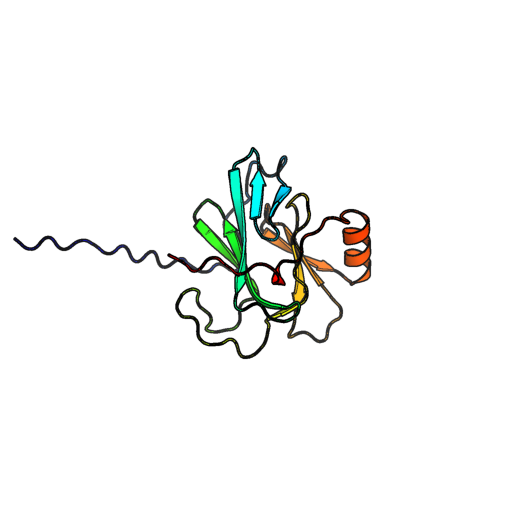1 135 ? -7.960 -12.142 -0.747 1.00 95.19 135 ILE A O 1
ATOM 1053 N N . ARG A 1 136 ? -6.690 -12.364 -2.590 1.00 95.00 136 ARG A N 1
ATOM 1054 C CA . ARG A 1 136 ? -7.692 -11.830 -3.529 1.00 95.00 136 ARG A CA 1
ATOM 1055 C C . ARG A 1 136 ? -8.984 -12.648 -3.564 1.00 95.00 136 ARG A C 1
ATOM 1057 O O . ARG A 1 136 ? -10.050 -12.081 -3.735 1.00 95.00 136 ARG A O 1
ATOM 1064 N N . GLU A 1 137 ? -8.917 -13.965 -3.368 1.00 96.25 137 GLU A N 1
ATOM 1065 C CA . GLU A 1 137 ? -10.131 -14.788 -3.237 1.00 96.25 137 GLU A CA 1
ATOM 1066 C C . GLU A 1 137 ? -10.969 -14.407 -2.009 1.00 96.25 137 GLU A C 1
ATOM 1068 O O . GLU A 1 137 ? -12.196 -14.464 -2.050 1.00 96.25 137 GLU A O 1
ATOM 1073 N N . ARG A 1 138 ? -10.313 -14.032 -0.906 1.00 95.62 138 ARG A N 1
ATOM 1074 C CA . ARG A 1 138 ? -10.980 -13.614 0.337 1.00 95.62 138 ARG A CA 1
ATOM 1075 C C . ARG A 1 138 ? -11.385 -12.147 0.318 1.00 95.62 138 ARG A C 1
ATOM 1077 O O . ARG A 1 138 ? -12.321 -11.779 1.018 1.00 95.62 138 ARG A O 1
ATOM 1084 N N . ASP A 1 139 ? -10.678 -11.344 -0.463 1.00 94.62 139 ASP A N 1
ATOM 1085 C CA . ASP A 1 139 ? -10.916 -9.923 -0.657 1.00 94.62 139 ASP A CA 1
ATOM 1086 C C . ASP A 1 139 ? -11.078 -9.594 -2.154 1.00 94.62 139 ASP A C 1
ATOM 1088 O O . ASP A 1 139 ? -10.185 -9.005 -2.772 1.00 94.62 139 ASP A O 1
ATOM 1092 N N . PRO A 1 140 ? -12.212 -9.978 -2.771 1.00 91.88 140 PRO A N 1
ATOM 1093 C CA . PRO A 1 140 ? -12.458 -9.748 -4.196 1.00 91.88 140 PRO A CA 1
ATOM 1094 C C . PRO A 1 140 ? -12.676 -8.267 -4.540 1.00 91.88 140 PRO A C 1
ATOM 1096 O O . PRO A 1 140 ? -12.775 -7.916 -5.715 1.00 91.88 140 PRO A O 1
ATOM 1099 N N . HIS A 1 141 ? -12.778 -7.405 -3.525 1.00 92.44 141 HIS A N 1
ATOM 1100 C CA . HIS A 1 141 ? -12.985 -5.965 -3.654 1.00 92.44 141 HIS A CA 1
ATOM 1101 C C . HIS A 1 141 ? -11.720 -5.163 -3.332 1.00 92.44 141 HIS A C 1
ATOM 1103 O O . HIS A 1 141 ? -11.811 -3.958 -3.083 1.00 92.44 141 HIS A O 1
ATOM 1109 N N . SER A 1 142 ? -10.549 -5.809 -3.344 1.00 92.69 142 SER A N 1
ATOM 1110 C CA . SER A 1 142 ? -9.275 -5.105 -3.273 1.00 92.69 142 SER A CA 1
ATOM 1111 C C . SER A 1 142 ? -9.187 -4.043 -4.366 1.00 92.69 142 SER A C 1
ATOM 1113 O O . SER A 1 142 ? -9.694 -4.204 -5.481 1.00 92.69 142 SER A O 1
ATOM 1115 N N . MET A 1 143 ? -8.548 -2.926 -4.043 1.00 93.25 143 MET A N 1
ATOM 1116 C CA . MET A 1 143 ? -8.535 -1.765 -4.918 1.00 93.25 143 MET A CA 1
ATOM 1117 C C . MET A 1 143 ? -7.142 -1.547 -5.526 1.00 93.25 143 MET A C 1
ATOM 1119 O O . MET A 1 143 ? -6.168 -1.366 -4.787 1.00 93.25 143 MET A O 1
ATOM 1123 N N . PRO A 1 144 ? -7.013 -1.545 -6.866 1.00 92.19 144 PRO A N 1
ATOM 1124 C CA . PRO A 1 144 ? -5.761 -1.234 -7.549 1.00 92.19 144 PRO A CA 1
ATOM 1125 C C . PRO A 1 144 ? -5.291 0.208 -7.335 1.00 92.19 144 PRO A C 1
ATOM 1127 O O . PRO A 1 144 ? -5.995 1.165 -7.654 1.00 92.19 144 PRO A O 1
ATOM 1130 N N . LEU A 1 145 ? -4.051 0.375 -6.878 1.00 90.12 145 LEU A N 1
ATOM 1131 C CA . LEU A 1 145 ? -3.492 1.680 -6.510 1.00 90.12 145 LEU A CA 1
ATOM 1132 C C . LEU A 1 145 ? -2.927 2.474 -7.693 1.00 90.12 145 LEU A C 1
ATOM 1134 O O . LEU A 1 145 ? -2.802 3.690 -7.611 1.00 90.12 145 LEU A O 1
ATOM 1138 N N . TRP A 1 146 ? -2.596 1.809 -8.800 1.00 79.06 146 TRP A N 1
ATOM 1139 C CA . TRP A 1 146 ? -2.023 2.446 -9.996 1.00 79.06 146 TRP A CA 1
ATOM 1140 C C . TRP A 1 146 ? -3.036 3.260 -10.812 1.00 79.06 146 TRP A C 1
ATOM 1142 O O . TRP A 1 146 ? -2.655 3.987 -11.725 1.00 79.06 146 TRP A O 1
ATOM 1152 N N . ILE A 1 147 ? -4.325 3.141 -10.489 1.00 75.06 147 ILE A N 1
ATOM 1153 C CA . ILE A 1 147 ? -5.402 3.915 -11.118 1.00 75.06 147 ILE A CA 1
ATOM 1154 C C . ILE A 1 147 ? -5.512 5.304 -10.459 1.00 75.06 147 ILE A C 1
ATOM 1156 O O . ILE A 1 147 ? -5.941 6.267 -11.095 1.00 75.06 147 ILE A O 1
ATOM 1160 N N . ALA A 1 148 ? -5.071 5.434 -9.204 1.00 72.88 148 ALA A N 1
ATOM 1161 C CA . ALA A 1 148 ? -5.116 6.673 -8.440 1.00 72.88 148 ALA A CA 1
ATOM 1162 C C . ALA A 1 148 ? -3.767 7.410 -8.488 1.00 72.88 148 ALA A C 1
ATOM 1164 O O . ALA A 1 148 ? -2.702 6.841 -8.246 1.00 72.88 148 ALA A O 1
ATOM 1165 N N . ARG A 1 149 ? -3.805 8.718 -8.765 1.00 70.25 149 ARG A N 1
ATOM 1166 C CA . ARG A 1 149 ? -2.627 9.591 -8.655 1.00 70.25 149 ARG A CA 1
ATOM 1167 C C . ARG A 1 149 ? -2.484 10.083 -7.219 1.00 70.25 149 ARG A C 1
ATOM 1169 O O . ARG A 1 149 ? -3.480 10.422 -6.581 1.00 70.25 149 ARG A O 1
ATOM 1176 N N . SER A 1 150 ? -1.246 10.183 -6.729 1.00 66.81 150 SER A N 1
ATOM 1177 C CA . SER A 1 150 ? -0.984 10.948 -5.507 1.00 66.81 150 SER A CA 1
ATOM 1178 C C . SER A 1 150 ? -1.536 12.372 -5.675 1.00 66.81 150 SER A C 1
ATOM 1180 O O . SER A 1 150 ? -1.267 12.990 -6.711 1.00 66.81 150 SER A O 1
ATOM 1182 N N . PRO A 1 151 ? -2.275 12.925 -4.696 1.00 60.94 151 PRO A N 1
ATOM 1183 C CA . PRO A 1 151 ? -2.604 14.342 -4.713 1.00 60.94 151 PRO A CA 1
ATOM 1184 C C . PRO A 1 151 ? -1.294 15.128 -4.768 1.00 60.94 151 PRO A C 1
ATOM 1186 O O . PRO A 1 151 ? -0.376 14.836 -3.993 1.00 60.94 151 PRO A O 1
ATOM 1189 N N . ALA A 1 152 ? -1.190 16.090 -5.688 1.00 52.91 152 ALA A N 1
ATOM 1190 C CA . ALA A 1 152 ? -0.065 17.016 -5.693 1.00 52.91 152 ALA A CA 1
ATOM 1191 C C . ALA A 1 152 ? 0.012 17.665 -4.304 1.00 52.91 152 ALA A C 1
ATOM 1193 O O . ALA A 1 152 ? -1.014 18.096 -3.770 1.00 52.91 152 ALA A O 1
ATOM 1194 N N . ALA A 1 153 ? 1.199 17.662 -3.695 1.00 44.28 153 ALA A N 1
ATOM 1195 C CA . ALA A 1 153 ? 1.422 18.375 -2.446 1.00 44.28 153 ALA A CA 1
ATOM 1196 C C . ALA A 1 153 ? 1.107 19.857 -2.701 1.00 44.28 153 ALA A C 1
ATOM 1198 O O . ALA A 1 153 ? 1.813 20.502 -3.475 1.00 44.28 153 ALA A O 1
ATOM 1199 N N . GLN A 1 154 ? -0.005 20.338 -2.142 1.00 33.28 154 GLN A N 1
ATOM 1200 C CA . GLN A 1 154 ? -0.330 21.762 -2.085 1.00 33.28 154 GLN A CA 1
ATOM 1201 C C . GLN A 1 154 ? 0.527 22.435 -1.018 1.00 33.28 154 GLN A C 1
ATOM 1203 O O . GLN A 1 154 ? 0.738 21.793 0.039 1.00 33.28 154 GLN A O 1
#

Sequence (154 aa):
MKRLLPVLLIAACSATRLTHRREGWSSCHAADPNVVQCGGKQVAQVECFQPGDEACGALAVRYADGERVFLARPTGFEPGQEASIASPTVIRPELASDGSMIWFKPAQRRDEYWTIFEPQTGVKRKVDGYQIFRIRERDPHSMPLWIARSPAAQ

pLDDT: mean 84.97, std 15.75, range [33.28, 97.25]

Radius of gyration: 16.37 Å; chains: 1; bounding box: 33×66×34 Å

Secondary structure (DSSP, 8-state):
--------------BSS-SSPPSSGGGEEEEETTEEEETTEEEEEEEEEEEETTEEEEEEEEETTS-EEEEE--TT--TTS-PPPSS-SEEEEEE-TTSS-EEEEETT--S--EEEE-TTT--EEEE-HHHHHHHHHH-TT-EEGGGSPPPP--